Protein AF-A0A519SLS7-F1 (afdb_monomer_lite)

Secondary structure (DSSP, 8-state):
-----------HHHHHHHHHHHHHHHHHHHHHHHHHHHHHHHHH---HHHHHHHHHHHHHHHHHHHHHHHHHHHTT-------

Structure (mmCIF, N/CA/C/O backbone):
data_AF-A0A519SLS7-F1
#
_entry.id   AF-A0A519SLS7-F1
#
loop_
_atom_site.group_PDB
_atom_site.id
_atom_site.type_symbol
_atom_site.label_atom_id
_atom_site.label_alt_id
_atom_site.label_comp_id
_atom_site.label_asym_id
_atom_site.label_entity_id
_atom_site.label_seq_id
_atom_site.pdbx_PDB_ins_code
_atom_site.Cartn_x
_atom_site.Cartn_y
_atom_site.Cartn_z
_atom_site.occupancy
_atom_site.B_iso_or_equiv
_atom_site.auth_seq_id
_atom_site.auth_comp_id
_atom_site.auth_asym_id
_atom_site.auth_atom_id
_atom_site.pdbx_PDB_model_num
ATOM 1 N N . MET A 1 1 ? 49.177 18.472 -28.028 1.00 41.69 1 MET A N 1
ATOM 2 C CA . MET A 1 1 ? 48.292 18.094 -26.905 1.00 41.69 1 MET A CA 1
ATOM 3 C C . MET A 1 1 ? 46.849 18.348 -27.314 1.00 41.69 1 MET A C 1
ATOM 5 O O . MET A 1 1 ? 46.447 19.500 -27.376 1.00 41.69 1 MET A O 1
ATOM 9 N N . ARG A 1 2 ? 46.088 17.308 -27.674 1.00 43.50 2 ARG A N 1
ATOM 10 C CA . ARG A 1 2 ? 44.632 17.408 -27.855 1.00 43.50 2 ARG A CA 1
ATOM 11 C C . ARG A 1 2 ? 43.995 16.671 -26.688 1.00 43.50 2 ARG A C 1
ATOM 13 O O . ARG A 1 2 ? 44.136 15.461 -26.579 1.00 43.50 2 ARG A O 1
ATOM 20 N N . CYS A 1 3 ? 43.381 17.430 -25.790 1.00 43.44 3 CYS A N 1
ATOM 21 C CA . CYS A 1 3 ? 42.622 16.892 -24.675 1.00 43.44 3 CYS A CA 1
ATOM 22 C C . CYS A 1 3 ? 41.247 16.479 -25.221 1.00 43.44 3 CYS A C 1
ATOM 24 O O . CYS A 1 3 ? 40.404 17.331 -25.489 1.00 43.44 3 CYS A O 1
ATOM 26 N N . THR A 1 4 ? 41.049 15.190 -25.487 1.00 50.84 4 THR A N 1
ATOM 27 C CA . THR A 1 4 ? 39.734 14.629 -25.819 1.00 50.84 4 THR A CA 1
ATOM 28 C C . THR A 1 4 ? 38.951 14.429 -24.529 1.00 50.84 4 THR A C 1
ATOM 30 O O . THR A 1 4 ? 39.140 13.436 -23.828 1.00 50.84 4 THR A O 1
ATOM 33 N N . LEU A 1 5 ? 38.077 15.388 -24.223 1.00 51.81 5 LEU A N 1
ATOM 34 C CA . LEU A 1 5 ? 37.031 15.249 -23.215 1.00 51.81 5 LEU A CA 1
ATOM 35 C C . LEU A 1 5 ? 36.076 14.132 -23.684 1.00 51.81 5 LEU A C 1
ATOM 37 O O . LEU A 1 5 ? 35.265 14.344 -24.582 1.00 51.81 5 LEU A O 1
ATOM 41 N N . HIS A 1 6 ? 36.195 12.928 -23.121 1.00 48.53 6 HIS A N 1
ATOM 42 C CA . HIS A 1 6 ? 35.164 11.897 -23.251 1.00 48.53 6 HIS A CA 1
ATOM 43 C C . HIS A 1 6 ? 33.993 12.297 -22.351 1.00 48.53 6 HIS A C 1
ATOM 45 O O . HIS A 1 6 ? 33.918 11.894 -21.194 1.00 48.53 6 HIS A O 1
ATOM 51 N N . ALA A 1 7 ? 33.097 13.136 -22.868 1.00 55.53 7 ALA A N 1
ATOM 52 C CA . ALA A 1 7 ? 31.779 13.291 -22.278 1.00 55.53 7 ALA A CA 1
ATOM 53 C C . ALA A 1 7 ? 31.022 11.981 -22.528 1.00 55.53 7 ALA A C 1
ATOM 55 O O . ALA A 1 7 ? 30.575 11.713 -23.640 1.00 55.53 7 ALA A O 1
ATOM 56 N N . THR A 1 8 ? 30.940 11.127 -21.511 1.00 55.56 8 THR A N 1
ATOM 57 C CA . THR A 1 8 ? 30.118 9.917 -21.529 1.00 55.56 8 THR A CA 1
ATOM 58 C C . THR A 1 8 ? 28.659 10.363 -21.501 1.00 55.56 8 THR A C 1
ATOM 60 O O . THR A 1 8 ? 28.065 10.551 -20.444 1.00 55.56 8 THR A O 1
ATOM 63 N N . THR A 1 9 ? 28.084 10.630 -22.671 1.00 61.12 9 THR A N 1
ATOM 64 C CA . THR A 1 9 ? 26.647 10.869 -22.791 1.00 61.12 9 THR A CA 1
ATOM 65 C C . THR A 1 9 ? 25.961 9.534 -22.538 1.00 61.12 9 THR A C 1
ATOM 67 O O . THR A 1 9 ? 25.935 8.668 -23.411 1.00 61.12 9 THR A O 1
ATOM 70 N N . ILE A 1 10 ? 25.466 9.331 -21.316 1.00 64.06 10 ILE A N 1
ATOM 71 C CA . ILE A 1 10 ? 24.575 8.208 -21.025 1.00 64.06 10 ILE A CA 1
ATOM 72 C C . ILE A 1 10 ? 23.378 8.344 -21.983 1.00 64.06 10 ILE A C 1
ATOM 74 O O . ILE A 1 10 ? 22.802 9.434 -22.064 1.00 64.06 10 ILE A O 1
ATOM 78 N N . PRO A 1 11 ? 23.015 7.296 -22.744 1.00 69.56 11 PRO A N 1
ATOM 79 C CA . PRO A 1 11 ? 21.873 7.344 -23.647 1.00 69.56 11 PRO A CA 1
ATOM 80 C C . PRO A 1 11 ? 20.608 7.762 -22.891 1.00 69.56 11 PRO A C 1
ATOM 82 O O . PRO A 1 11 ? 20.320 7.228 -21.820 1.00 69.56 11 PRO A O 1
ATOM 85 N N . LEU A 1 12 ? 19.844 8.698 -23.460 1.00 65.88 12 LEU A N 1
ATOM 86 C CA . LEU A 1 12 ? 18.610 9.239 -22.874 1.00 65.88 12 LEU A CA 1
ATOM 87 C C . LEU A 1 12 ? 17.627 8.137 -22.433 1.00 65.88 12 LEU A C 1
ATOM 89 O O . LEU A 1 12 ? 16.969 8.274 -21.406 1.00 65.88 12 LEU A O 1
ATOM 93 N N . GLU A 1 13 ? 17.580 7.025 -23.169 1.00 67.56 13 GLU A N 1
ATOM 94 C CA . GLU A 1 13 ? 16.753 5.852 -22.858 1.00 67.56 13 GLU A CA 1
ATOM 95 C C . GLU A 1 13 ? 17.150 5.162 -21.545 1.00 67.56 13 GLU A C 1
ATOM 97 O O . GLU A 1 13 ? 16.279 4.755 -20.779 1.00 67.56 13 GLU A O 1
ATOM 102 N N . ILE A 1 14 ? 18.449 5.083 -21.235 1.00 69.38 14 ILE A N 1
ATOM 103 C CA . ILE A 1 14 ? 18.936 4.472 -19.990 1.00 69.38 14 ILE A CA 1
ATOM 104 C C . ILE A 1 14 ? 18.559 5.350 -18.792 1.00 69.38 14 ILE A C 1
ATOM 106 O O . ILE A 1 14 ? 18.057 4.837 -17.793 1.00 69.38 14 ILE A O 1
ATOM 110 N N . MET A 1 15 ? 18.719 6.674 -18.907 1.00 64.88 15 MET A N 1
ATOM 111 C CA . MET A 1 15 ? 18.318 7.607 -17.843 1.00 64.88 15 MET A CA 1
ATOM 112 C C . MET A 1 15 ? 16.800 7.623 -17.626 1.00 64.88 15 MET A C 1
ATOM 114 O O . MET A 1 15 ? 16.339 7.729 -16.488 1.00 64.88 15 MET A O 1
ATOM 118 N N . ALA A 1 16 ? 16.015 7.501 -18.701 1.00 69.31 16 ALA A N 1
ATOM 119 C CA . ALA A 1 16 ? 14.564 7.383 -18.610 1.00 69.31 16 ALA A CA 1
ATOM 120 C C . ALA A 1 16 ? 14.163 6.090 -17.887 1.00 69.31 16 ALA A C 1
ATOM 122 O O . ALA A 1 16 ? 13.338 6.138 -16.977 1.00 69.31 16 ALA A O 1
ATOM 123 N N . ASN A 1 17 ? 14.795 4.960 -18.216 1.00 81.44 17 ASN A N 1
ATOM 124 C CA . ASN A 1 17 ? 14.515 3.682 -17.566 1.00 81.44 17 ASN A CA 1
ATOM 125 C C . ASN A 1 17 ? 14.884 3.687 -16.072 1.00 81.44 17 ASN A C 1
ATOM 127 O O . ASN A 1 17 ? 14.117 3.205 -15.242 1.00 81.44 17 ASN A O 1
ATOM 131 N N . GLU A 1 18 ? 16.022 4.284 -15.708 1.00 83.81 18 GLU A N 1
ATOM 132 C CA . GLU A 1 18 ? 16.435 4.428 -14.306 1.00 83.81 18 GLU A CA 1
ATOM 133 C C . GLU A 1 18 ? 15.475 5.332 -13.521 1.00 83.81 18 GLU A C 1
ATOM 135 O O . GLU A 1 18 ? 15.070 5.000 -12.407 1.00 83.81 18 GLU A O 1
ATOM 140 N N . THR A 1 19 ? 15.064 6.453 -14.118 1.00 88.88 19 THR A N 1
ATOM 141 C CA . THR A 1 19 ? 14.114 7.391 -13.503 1.00 88.88 19 THR A CA 1
ATOM 142 C C . THR A 1 19 ? 12.757 6.728 -13.272 1.00 88.88 19 THR A C 1
ATOM 144 O O . THR A 1 19 ? 12.195 6.844 -12.184 1.00 88.88 19 THR A O 1
ATOM 147 N N . ILE A 1 20 ? 12.253 5.994 -14.267 1.00 87.12 20 ILE A N 1
ATOM 148 C CA . ILE A 1 20 ? 10.994 5.245 -14.170 1.00 87.12 20 ILE A CA 1
ATOM 149 C C . ILE A 1 20 ? 11.102 4.149 -13.108 1.00 87.12 20 ILE A C 1
ATOM 151 O O . ILE A 1 20 ? 10.199 4.018 -12.286 1.00 87.12 20 ILE A O 1
ATOM 155 N N . SER A 1 21 ? 12.212 3.408 -13.081 1.00 88.38 21 SER A N 1
ATOM 156 C CA . SER A 1 21 ? 12.441 2.347 -12.093 1.00 88.38 21 SER A CA 1
ATOM 157 C C . SER A 1 21 ? 12.430 2.891 -10.668 1.00 88.38 21 SER A C 1
ATOM 159 O O . SER A 1 21 ? 11.735 2.350 -9.813 1.00 88.38 21 SER A O 1
ATOM 161 N N . ARG A 1 22 ? 13.137 4.001 -10.415 1.00 90.06 22 ARG A N 1
ATOM 162 C CA . ARG A 1 22 ? 13.151 4.654 -9.097 1.00 90.06 22 ARG A CA 1
ATOM 163 C C . ARG A 1 22 ? 11.761 5.146 -8.698 1.00 90.06 22 ARG A C 1
ATOM 165 O O . ARG A 1 22 ? 11.293 4.809 -7.618 1.00 90.06 22 ARG A O 1
ATOM 172 N N . ALA A 1 23 ? 11.079 5.866 -9.588 1.00 91.94 23 ALA A N 1
ATOM 173 C CA . ALA A 1 23 ? 9.737 6.376 -9.316 1.00 91.94 23 ALA A CA 1
ATOM 174 C C . ALA A 1 23 ? 8.735 5.246 -9.026 1.00 91.94 23 ALA A C 1
ATOM 176 O O . ALA A 1 23 ? 7.912 5.364 -8.121 1.00 91.94 23 ALA A O 1
ATOM 177 N N . LEU A 1 24 ? 8.812 4.137 -9.766 1.00 92.56 24 LEU A N 1
ATOM 178 C CA . LEU A 1 24 ? 7.951 2.979 -9.547 1.00 92.56 24 LEU A CA 1
ATOM 179 C C . LEU A 1 24 ? 8.215 2.325 -8.186 1.00 92.56 24 LEU A C 1
ATOM 181 O O . LEU A 1 24 ? 7.264 2.040 -7.458 1.00 92.56 24 LEU A O 1
ATOM 185 N N . THR A 1 25 ? 9.485 2.143 -7.821 1.00 90.94 25 THR A N 1
ATOM 186 C CA . THR A 1 25 ? 9.879 1.631 -6.501 1.00 90.94 25 THR A CA 1
ATOM 187 C C . THR A 1 25 ? 9.401 2.548 -5.373 1.00 90.94 25 THR A C 1
ATOM 189 O O . THR A 1 25 ? 8.837 2.061 -4.394 1.00 90.94 25 THR A O 1
ATOM 192 N N . ASP A 1 26 ? 9.533 3.869 -5.520 1.00 94.12 26 ASP A N 1
ATOM 193 C CA . ASP A 1 26 ? 9.060 4.835 -4.520 1.00 94.12 26 ASP A CA 1
ATOM 194 C C . ASP A 1 26 ? 7.539 4.747 -4.323 1.00 94.12 26 ASP A C 1
ATOM 196 O O . ASP A 1 26 ? 7.046 4.727 -3.191 1.00 94.12 26 ASP A O 1
ATOM 200 N N . ILE A 1 27 ? 6.778 4.637 -5.417 1.00 95.38 27 ILE A N 1
ATOM 201 C CA . ILE A 1 27 ? 5.318 4.485 -5.363 1.00 95.38 27 ILE A CA 1
ATOM 202 C C . ILE A 1 27 ? 4.933 3.153 -4.707 1.00 95.38 27 ILE A C 1
ATOM 204 O O . ILE A 1 27 ? 4.005 3.125 -3.892 1.00 95.38 27 ILE A O 1
ATOM 208 N N . LEU A 1 28 ? 5.629 2.059 -5.028 1.00 95.62 28 LEU A N 1
ATOM 209 C CA . LEU A 1 28 ? 5.408 0.756 -4.396 1.00 95.62 28 LEU A CA 1
ATOM 210 C C . LEU A 1 28 ? 5.622 0.839 -2.883 1.00 95.62 28 LEU A C 1
ATOM 212 O O . LEU A 1 28 ? 4.717 0.502 -2.117 1.00 95.62 28 LEU A O 1
ATOM 216 N N . ASN A 1 29 ? 6.757 1.383 -2.450 1.00 95.19 29 ASN A N 1
ATOM 217 C CA . ASN A 1 29 ? 7.095 1.521 -1.035 1.00 95.19 29 ASN A CA 1
ATOM 218 C C . ASN A 1 29 ? 6.099 2.415 -0.283 1.00 95.19 29 ASN A C 1
ATOM 220 O O . ASN A 1 29 ? 5.674 2.083 0.829 1.00 95.19 29 ASN A O 1
ATOM 224 N N . LEU A 1 30 ? 5.653 3.512 -0.902 1.00 97.00 30 LEU A N 1
ATOM 225 C CA . LEU A 1 30 ? 4.627 4.386 -0.334 1.00 97.00 30 LEU A CA 1
ATOM 226 C C . LEU A 1 30 ? 3.296 3.650 -0.130 1.00 97.00 30 LEU A C 1
ATOM 228 O O . LEU A 1 30 ? 2.655 3.796 0.916 1.00 97.00 30 LEU A O 1
ATOM 232 N N . ASN A 1 31 ? 2.872 2.834 -1.097 1.00 97.88 31 ASN A N 1
ATOM 233 C CA . ASN A 1 31 ? 1.623 2.086 -0.977 1.00 97.88 31 ASN A CA 1
ATOM 234 C C . ASN A 1 31 ? 1.737 0.947 0.041 1.00 97.88 31 ASN A C 1
ATOM 236 O O . ASN A 1 31 ? 0.824 0.790 0.848 1.00 97.88 31 ASN A O 1
ATOM 240 N N . ARG A 1 32 ? 2.858 0.218 0.087 1.00 97.31 32 ARG A N 1
ATOM 241 C CA . ARG A 1 32 ? 3.113 -0.810 1.113 1.00 97.31 32 ARG A CA 1
ATOM 242 C C . ARG A 1 32 ? 3.130 -0.217 2.523 1.00 97.31 32 ARG A C 1
ATOM 244 O O . ARG A 1 32 ? 2.510 -0.765 3.432 1.00 97.31 32 ARG A O 1
ATOM 251 N N . THR A 1 33 ? 3.745 0.953 2.691 1.00 98.06 33 THR A N 1
ATOM 252 C CA . THR A 1 33 ? 3.701 1.707 3.955 1.00 98.06 33 THR A CA 1
ATOM 253 C C . THR A 1 33 ? 2.269 2.111 4.305 1.00 98.06 33 THR A C 1
ATOM 255 O O . THR A 1 33 ? 1.837 1.950 5.443 1.00 98.06 33 THR A O 1
ATOM 258 N N . SER A 1 34 ? 1.493 2.565 3.318 1.00 97.88 34 SER A N 1
ATOM 259 C CA . SER A 1 34 ? 0.086 2.929 3.516 1.00 97.88 34 SER A CA 1
ATOM 260 C C . SER A 1 34 ? -0.787 1.732 3.914 1.00 97.88 34 SER A C 1
ATOM 262 O O . SER A 1 34 ? -1.676 1.893 4.745 1.00 97.88 34 SER A O 1
ATOM 264 N N . VAL A 1 35 ? -0.539 0.530 3.370 1.00 98.56 35 VAL A N 1
ATOM 265 C CA . VAL A 1 35 ? -1.235 -0.709 3.776 1.00 98.56 35 VAL A CA 1
ATOM 266 C C . VAL A 1 35 ? -1.091 -0.929 5.280 1.00 98.56 35 VAL A C 1
ATOM 268 O O . VAL A 1 35 ? -2.112 -1.112 5.950 1.00 98.56 35 VAL A O 1
ATOM 271 N N . LYS A 1 36 ? 0.147 -0.861 5.793 1.00 98.12 36 LYS A N 1
ATOM 272 C CA . LYS A 1 36 ? 0.456 -1.019 7.223 1.00 98.12 36 LYS A CA 1
ATOM 273 C C . LYS A 1 36 ? -0.155 0.110 8.052 1.00 98.12 36 LYS A C 1
ATOM 275 O O . LYS 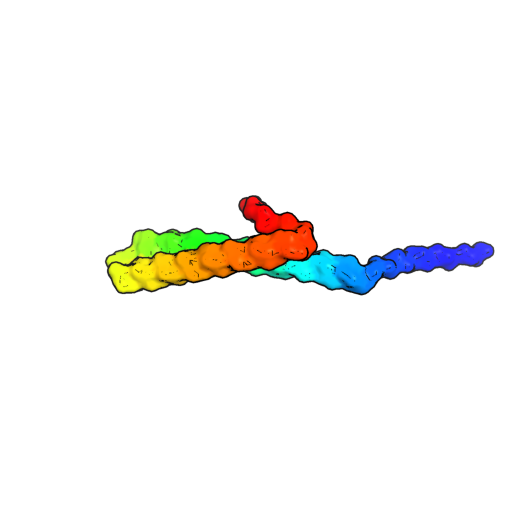A 1 36 ? -0.891 -0.163 8.990 1.00 98.12 36 LYS A O 1
ATOM 280 N N . GLY A 1 37 ? 0.031 1.366 7.643 1.00 98.38 37 GLY A N 1
ATOM 281 C CA . GLY A 1 37 ? -0.509 2.519 8.372 1.00 98.38 37 GLY A CA 1
ATOM 282 C C . GLY A 1 37 ? -2.038 2.503 8.498 1.00 98.38 37 GLY A C 1
ATOM 283 O O . GLY A 1 37 ? -2.575 2.853 9.546 1.00 98.38 37 GLY A O 1
ATOM 284 N N . TYR A 1 38 ? -2.762 2.046 7.468 1.00 98.69 38 TYR A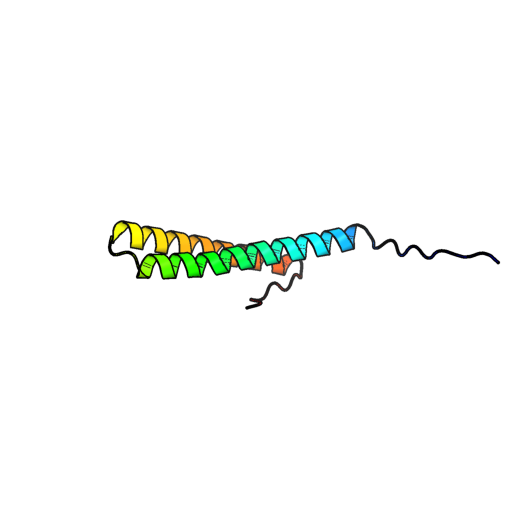 N 1
ATOM 285 C CA . TYR A 1 38 ? -4.213 1.863 7.565 1.00 98.69 38 TYR A CA 1
ATOM 286 C C . TYR A 1 38 ? -4.612 0.688 8.467 1.00 98.69 38 TYR A C 1
ATOM 288 O O . TYR A 1 38 ? -5.640 0.783 9.135 1.00 98.69 38 TYR A O 1
ATOM 296 N N . GLN A 1 39 ? -3.832 -0.399 8.507 1.00 98.50 39 GLN A N 1
ATOM 297 C CA . GLN A 1 39 ? -4.065 -1.517 9.433 1.00 98.50 39 GLN A CA 1
ATOM 298 C C . GLN A 1 39 ? -3.868 -1.073 10.883 1.00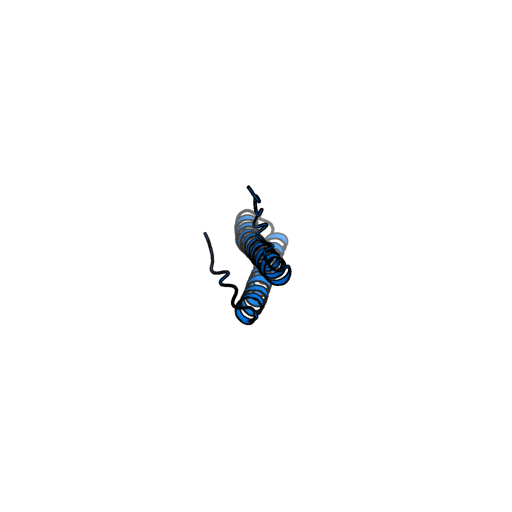 98.50 39 GLN A C 1
ATOM 300 O O . GLN A 1 39 ? -4.780 -1.234 11.688 1.00 98.50 39 GLN A O 1
ATOM 305 N N . GLU A 1 40 ? -2.742 -0.427 11.181 1.00 98.50 40 GLU A N 1
ATOM 306 C CA . GLU A 1 40 ? -2.420 0.105 12.510 1.00 98.50 40 GLU A CA 1
ATOM 307 C C . GLU A 1 40 ? -3.474 1.124 12.970 1.00 98.50 40 GLU A C 1
ATOM 309 O O . GLU A 1 40 ? -4.018 1.026 14.069 1.00 98.50 40 GLU A O 1
ATOM 314 N N . ALA A 1 41 ? -3.865 2.062 12.100 1.00 98.25 41 ALA A N 1
ATOM 315 C CA . ALA A 1 41 ? -4.931 3.009 12.417 1.00 98.25 41 ALA A CA 1
ATOM 316 C C . ALA A 1 41 ? -6.277 2.308 12.670 1.00 98.25 41 ALA A C 1
ATOM 318 O O . ALA A 1 41 ? -7.043 2.736 13.533 1.00 98.25 41 ALA A O 1
ATOM 319 N N . ALA A 1 42 ? -6.592 1.241 11.927 1.00 98.31 42 ALA A N 1
ATOM 320 C CA . ALA A 1 42 ? -7.816 0.480 12.145 1.00 98.31 42 ALA A CA 1
ATOM 321 C C . ALA A 1 42 ? -7.816 -0.185 13.527 1.00 98.31 42 ALA A C 1
ATOM 323 O O . ALA A 1 42 ? -8.861 -0.204 14.174 1.00 98.31 42 ALA A O 1
ATOM 324 N N . GLU A 1 43 ? -6.676 -0.699 13.992 1.00 97.69 43 GLU A N 1
ATOM 325 C CA . GLU A 1 43 ? -6.533 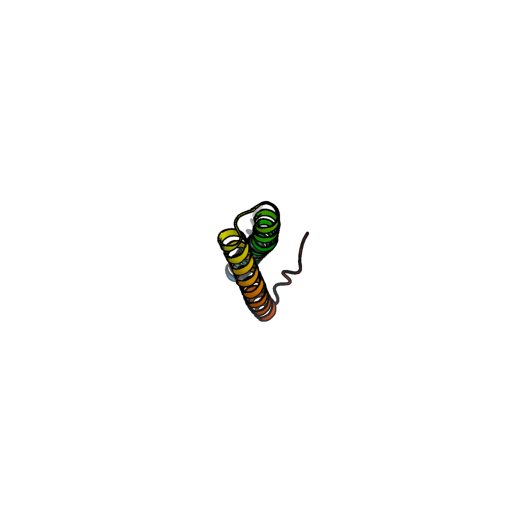-1.337 15.306 1.00 97.69 43 GLU A CA 1
ATOM 326 C C . GLU A 1 43 ? -6.797 -0.364 16.465 1.00 97.69 43 GLU A C 1
ATOM 328 O O . GLU A 1 43 ? -7.520 -0.718 17.401 1.00 97.69 43 GLU A O 1
ATOM 333 N N . GLU A 1 44 ? -6.317 0.876 16.352 1.00 97.62 44 GLU A N 1
ATOM 334 C CA . GLU A 1 44 ? -6.436 1.919 17.384 1.00 97.62 44 GLU A CA 1
ATOM 335 C C . GLU A 1 44 ? -7.833 2.564 17.468 1.00 97.62 44 GLU A C 1
ATOM 337 O O . GLU A 1 44 ? -8.227 3.132 18.495 1.00 97.62 44 GLU A O 1
ATOM 342 N N . VAL A 1 45 ? -8.630 2.486 16.399 1.00 97.81 45 VAL A N 1
ATOM 343 C CA . VAL A 1 45 ? -9.952 3.121 16.358 1.00 97.81 45 VAL A CA 1
ATOM 344 C C . VAL A 1 45 ? -11.031 2.233 16.993 1.00 97.81 45 VAL A C 1
ATOM 346 O O . VAL A 1 45 ? -11.227 1.066 16.645 1.00 97.81 45 VAL A O 1
ATOM 349 N N . LYS A 1 46 ? -11.798 2.827 17.918 1.00 96.69 46 LYS A N 1
ATOM 350 C CA . LYS A 1 46 ? -12.925 2.174 18.615 1.00 96.69 46 LYS A CA 1
ATOM 351 C C . LYS A 1 46 ? -14.211 2.128 17.790 1.00 96.69 46 LYS A C 1
ATOM 353 O O . LYS A 1 46 ? -15.017 1.220 17.974 1.00 96.69 46 LYS A O 1
ATOM 358 N N . ASP A 1 47 ? -14.418 3.113 16.919 1.00 98.00 47 ASP A N 1
ATOM 359 C CA . ASP A 1 47 ? -15.601 3.188 16.064 1.00 98.00 47 ASP A CA 1
ATOM 360 C C . ASP A 1 47 ? -15.557 2.115 14.965 1.00 98.00 47 ASP A C 1
ATOM 362 O O . ASP A 1 47 ? -14.623 2.056 14.162 1.00 98.00 47 ASP A O 1
ATOM 366 N N . ALA A 1 48 ? -16.583 1.264 14.924 1.00 97.88 48 ALA A N 1
ATOM 367 C CA . ALA A 1 48 ? -16.620 0.109 14.032 1.00 97.88 48 ALA A CA 1
ATOM 368 C C . ALA A 1 48 ? -16.702 0.506 12.550 1.00 97.88 48 ALA A C 1
ATOM 370 O O . ALA A 1 48 ? -16.085 -0.146 11.706 1.00 97.88 48 ALA A O 1
ATOM 371 N N . ALA A 1 49 ? -17.427 1.582 12.227 1.00 98.25 49 ALA A N 1
ATOM 372 C CA . ALA A 1 49 ? -17.557 2.055 10.851 1.00 98.25 49 ALA A CA 1
ATOM 373 C C . ALA A 1 49 ? -16.218 2.591 10.324 1.00 98.25 49 ALA A C 1
ATOM 375 O O . ALA A 1 49 ? -15.782 2.233 9.228 1.00 98.25 49 ALA A O 1
ATOM 376 N N . THR A 1 50 ? -15.521 3.382 11.138 1.00 98.31 50 THR A N 1
ATOM 377 C CA . THR A 1 50 ? -14.197 3.920 10.814 1.00 98.31 50 THR A CA 1
ATOM 378 C C . THR A 1 50 ? -13.162 2.804 10.694 1.00 98.31 50 THR A C 1
ATOM 380 O O . THR A 1 50 ? -12.423 2.776 9.710 1.00 98.31 50 THR A O 1
ATOM 383 N N . LYS A 1 51 ? -13.159 1.831 11.618 1.00 98.69 51 LYS A N 1
ATOM 384 C CA . LYS A 1 51 ? -12.319 0.625 11.521 1.00 98.69 51 LYS A CA 1
ATOM 385 C C . LYS A 1 51 ? -12.544 -0.100 10.191 1.00 98.69 51 LYS A C 1
ATOM 387 O O . LYS A 1 51 ? -11.583 -0.353 9.470 1.00 98.69 51 LYS A O 1
ATOM 392 N N . SER A 1 52 ? -13.803 -0.352 9.821 1.00 98.56 52 SER A N 1
ATOM 393 C CA . SER A 1 52 ? -14.142 -0.998 8.547 1.00 98.56 52 SER A CA 1
ATOM 394 C C . SER A 1 52 ? -13.624 -0.214 7.340 1.00 98.56 52 SER A C 1
ATOM 396 O O . SER A 1 52 ? -13.128 -0.818 6.390 1.00 98.56 52 SER A O 1
ATOM 398 N N . LYS A 1 53 ? -13.715 1.122 7.362 1.00 98.75 53 LYS A N 1
ATOM 399 C CA . LYS A 1 53 ? -13.253 1.958 6.247 1.00 98.75 53 LYS A CA 1
ATOM 400 C C . LYS A 1 53 ? -11.731 1.968 6.114 1.00 98.75 53 LYS A C 1
ATOM 402 O O . LYS A 1 53 ? -11.216 1.902 5.001 1.00 98.75 53 LYS A O 1
ATOM 407 N N . LEU A 1 54 ? -11.011 2.008 7.233 1.00 98.81 54 LEU A N 1
ATOM 408 C CA . LEU A 1 54 ? -9.550 1.910 7.246 1.00 98.81 54 LEU A CA 1
ATOM 409 C C . LEU A 1 54 ? -9.084 0.542 6.725 1.00 98.81 54 LEU A C 1
ATOM 411 O O . LEU A 1 54 ? -8.188 0.483 5.883 1.00 98.81 54 LEU A O 1
ATOM 415 N N . SER A 1 55 ? -9.750 -0.547 7.125 1.00 98.50 55 SER A N 1
ATOM 416 C CA . SER A 1 55 ? -9.483 -1.879 6.568 1.00 98.50 55 SER A CA 1
ATOM 417 C C . SER A 1 55 ? -9.734 -1.945 5.056 1.00 98.50 55 SER A C 1
ATOM 419 O O . SER A 1 55 ? -8.914 -2.505 4.331 1.00 98.50 55 SER A O 1
ATOM 421 N N . GLU A 1 56 ? -10.813 -1.332 4.559 1.00 98.62 56 GLU A N 1
ATOM 422 C CA . GLU A 1 56 ? -11.096 -1.242 3.119 1.00 98.62 56 GLU A CA 1
ATOM 423 C C . GLU A 1 56 ? -9.984 -0.489 2.368 1.00 98.62 56 GLU A C 1
ATOM 425 O O . GLU A 1 56 ? -9.505 -0.958 1.337 1.00 98.62 56 GLU A O 1
ATOM 430 N N . PHE A 1 57 ? -9.513 0.649 2.892 1.00 98.69 57 PHE A N 1
ATOM 431 C CA . PHE A 1 57 ? -8.412 1.395 2.274 1.00 98.69 57 PHE A CA 1
ATOM 432 C C . PHE A 1 57 ? -7.094 0.619 2.274 1.00 98.69 57 PHE A C 1
ATOM 434 O O . PHE A 1 57 ? -6.371 0.655 1.277 1.00 98.69 57 PHE A O 1
ATOM 441 N N . SER A 1 58 ? -6.800 -0.125 3.342 1.00 98.69 58 SER A N 1
ATOM 442 C CA . SER A 1 58 ? -5.651 -1.033 3.371 1.00 98.69 58 SER A CA 1
ATOM 443 C C . SER A 1 58 ? -5.737 -2.075 2.248 1.00 98.69 58 SER A C 1
ATOM 445 O O . SER A 1 58 ? -4.785 -2.241 1.485 1.00 98.69 58 SER A O 1
ATOM 447 N N . GLN A 1 59 ? -6.901 -2.709 2.068 1.00 98.69 59 GLN A N 1
ATOM 448 C CA . GLN A 1 59 ? -7.122 -3.692 1.002 1.00 98.69 59 GLN A CA 1
ATOM 449 C C . GLN A 1 59 ? -6.990 -3.081 -0.399 1.00 98.69 59 GLN A C 1
ATOM 451 O O . GLN A 1 59 ? -6.352 -3.676 -1.266 1.00 98.69 59 GLN A O 1
ATOM 456 N N . GLN A 1 60 ? -7.527 -1.876 -0.620 1.00 98.50 60 GLN A N 1
ATOM 457 C CA . GLN A 1 60 ? -7.369 -1.161 -1.891 1.00 98.50 60 GLN A CA 1
ATOM 458 C C . GLN A 1 60 ? -5.893 -0.873 -2.203 1.00 98.50 60 GLN A C 1
ATOM 460 O O . GLN A 1 60 ? -5.455 -1.055 -3.339 1.00 98.50 60 GLN A O 1
ATOM 465 N N . ARG A 1 61 ? -5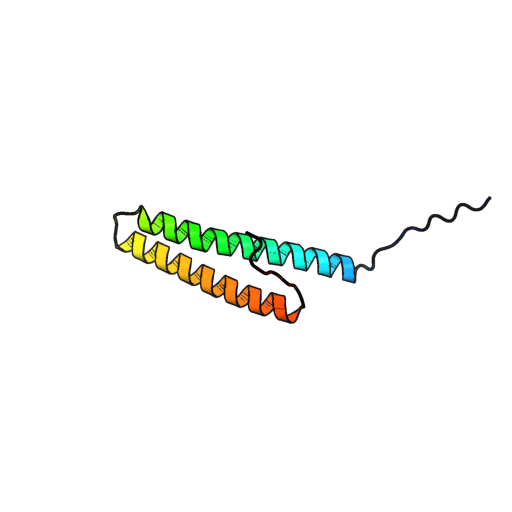.106 -0.459 -1.200 1.00 98.12 61 ARG A N 1
ATOM 466 C CA . ARG A 1 61 ? -3.663 -0.223 -1.367 1.00 98.12 61 ARG A CA 1
ATOM 467 C C . ARG A 1 61 ? -2.902 -1.516 -1.641 1.00 98.12 61 ARG A C 1
ATOM 469 O O . ARG A 1 61 ? -2.039 -1.513 -2.509 1.00 98.12 61 ARG A O 1
ATOM 476 N N . ALA A 1 62 ? -3.251 -2.614 -0.973 1.00 98.25 62 ALA A N 1
ATOM 477 C CA . ALA A 1 62 ? -2.634 -3.917 -1.213 1.00 98.25 62 ALA A CA 1
ATOM 478 C C . ALA A 1 62 ? -2.909 -4.431 -2.637 1.00 98.25 62 ALA A C 1
ATOM 480 O O . ALA A 1 62 ? -1.994 -4.911 -3.302 1.00 98.25 62 ALA A O 1
ATOM 481 N N . GLY A 1 63 ? -4.141 -4.266 -3.134 1.00 97.88 63 GLY A N 1
ATOM 482 C CA . GLY A 1 63 ? -4.478 -4.569 -4.528 1.00 97.88 63 GLY A CA 1
ATOM 483 C C . GLY A 1 63 ? -3.641 -3.747 -5.509 1.00 97.88 63 GLY A C 1
ATOM 484 O O . GLY A 1 63 ? -3.014 -4.304 -6.405 1.00 97.88 63 GLY A O 1
ATOM 485 N N . PHE A 1 64 ? -3.529 -2.438 -5.269 1.00 97.38 64 PHE A N 1
ATOM 486 C CA . PHE A 1 64 ? -2.740 -1.562 -6.132 1.00 97.38 64 PHE A CA 1
ATOM 487 C C . PHE A 1 64 ? -1.234 -1.878 -6.113 1.00 97.38 64 PHE A C 1
ATOM 489 O O . PHE A 1 64 ? -0.582 -1.788 -7.149 1.00 97.38 64 PHE A O 1
ATOM 496 N N . VAL A 1 65 ? -0.674 -2.301 -4.972 1.00 97.12 65 VAL A N 1
ATOM 497 C CA . VAL A 1 65 ? 0.705 -2.826 -4.909 1.00 97.12 65 VAL A CA 1
ATOM 498 C C . VAL A 1 65 ? 0.863 -4.022 -5.845 1.00 97.12 65 VAL A C 1
ATOM 500 O O . VAL A 1 65 ? 1.807 -4.050 -6.628 1.00 97.12 65 VAL A O 1
ATOM 503 N N . SER A 1 66 ? -0.080 -4.969 -5.821 1.00 96.25 66 SER A N 1
ATOM 504 C CA . SER A 1 66 ? -0.033 -6.144 -6.697 1.00 96.25 66 SER A CA 1
ATOM 505 C C . SER A 1 66 ? -0.060 -5.765 -8.183 1.00 96.25 66 SER A C 1
ATOM 507 O O . SER A 1 66 ? 0.721 -6.305 -8.974 1.00 96.25 66 SER A O 1
ATOM 509 N N . ASP A 1 67 ? -0.890 -4.787 -8.555 1.00 95.56 67 ASP A N 1
ATOM 510 C CA . ASP A 1 67 ? -0.957 -4.265 -9.923 1.00 95.56 67 ASP A CA 1
ATOM 511 C C . ASP A 1 67 ? 0.371 -3.616 -10.346 1.00 95.56 67 ASP A C 1
ATOM 513 O O . ASP A 1 67 ? 0.888 -3.891 -11.433 1.00 95.56 67 ASP A O 1
ATOM 517 N N . LEU A 1 68 ? 0.965 -2.794 -9.475 1.00 93.88 68 LEU A N 1
ATOM 518 C CA . LEU A 1 68 ? 2.246 -2.130 -9.727 1.00 93.88 68 LEU A CA 1
ATOM 519 C C . LEU A 1 68 ? 3.414 -3.119 -9.812 1.00 93.88 68 LEU A C 1
ATOM 521 O O . L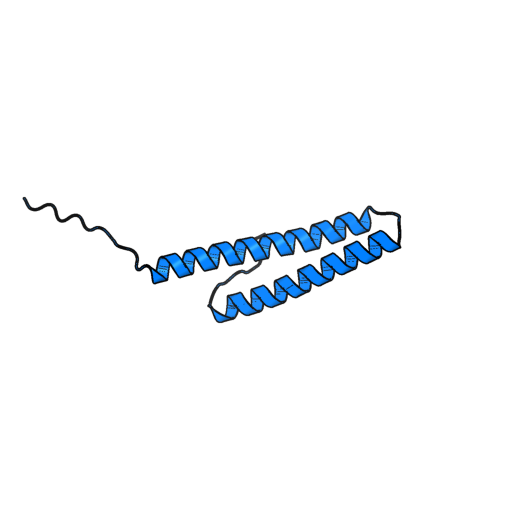EU A 1 68 ? 4.288 -2.953 -10.658 1.00 93.88 68 LEU A O 1
ATOM 525 N N . GLU A 1 69 ? 3.426 -4.175 -9.000 1.00 93.44 69 GLU A N 1
ATOM 526 C CA . GLU A 1 69 ? 4.397 -5.271 -9.110 1.00 93.44 69 GLU A CA 1
ATOM 527 C C . GLU A 1 69 ? 4.208 -6.061 -10.412 1.00 93.44 69 GLU A C 1
ATOM 529 O O . GLU A 1 69 ? 5.171 -6.532 -11.024 1.00 93.44 69 GLU A O 1
ATOM 534 N N . GLY A 1 70 ? 2.960 -6.233 -10.858 1.00 92.62 70 GLY A N 1
ATOM 535 C CA . GLY A 1 70 ? 2.637 -6.783 -12.174 1.00 92.62 70 GLY A CA 1
ATOM 536 C C . GLY A 1 70 ? 3.164 -5.907 -13.313 1.00 92.62 70 GLY A C 1
ATOM 537 O O . GLY A 1 70 ? 3.710 -6.427 -14.287 1.00 92.62 70 GLY A O 1
ATOM 538 N N . PHE A 1 71 ? 3.056 -4.585 -13.181 1.00 90.12 71 PHE A N 1
ATOM 539 C CA . PHE A 1 71 ? 3.630 -3.627 -14.123 1.00 90.12 71 PHE A CA 1
ATOM 540 C C . PHE A 1 71 ? 5.165 -3.671 -14.103 1.00 90.12 71 PHE A C 1
ATOM 542 O O . PHE A 1 71 ? 5.770 -3.873 -15.149 1.00 90.12 71 PHE A O 1
ATOM 549 N N . ALA A 1 72 ? 5.804 -3.591 -12.933 1.00 88.69 72 ALA A N 1
ATOM 550 C CA . ALA A 1 72 ? 7.263 -3.617 -12.776 1.00 88.69 72 ALA A CA 1
ATOM 551 C C . ALA A 1 72 ? 7.907 -4.828 -13.472 1.00 88.69 72 ALA A C 1
ATOM 553 O O . ALA A 1 72 ? 8.855 -4.684 -14.249 1.00 88.69 72 ALA A O 1
ATOM 554 N N . ARG A 1 73 ? 7.321 -6.017 -13.275 1.00 88.19 73 ARG A N 1
ATOM 555 C CA . ARG A 1 73 ? 7.784 -7.267 -13.893 1.00 88.19 73 ARG A CA 1
ATOM 556 C C . ARG A 1 73 ? 7.759 -7.235 -15.421 1.00 88.19 73 ARG A C 1
ATOM 558 O O . ARG A 1 73 ? 8.663 -7.793 -16.037 1.00 88.19 73 ARG A O 1
ATOM 565 N N . GLN A 1 74 ? 6.782 -6.566 -16.038 1.00 85.56 74 GLN A N 1
ATOM 566 C CA . GLN A 1 74 ? 6.705 -6.440 -17.504 1.00 85.56 74 GLN A CA 1
ATOM 567 C C . GLN A 1 74 ? 7.877 -5.646 -18.094 1.00 85.56 74 GLN A C 1
ATOM 569 O O . GLN A 1 74 ? 8.229 -5.856 -19.252 1.00 85.56 74 GLN A O 1
ATOM 574 N N . TYR A 1 75 ? 8.506 -4.780 -17.297 1.00 80.56 75 TYR A N 1
ATOM 575 C CA . TYR A 1 75 ? 9.654 -3.965 -17.701 1.00 80.56 75 TYR A CA 1
ATOM 576 C C . TYR A 1 75 ? 10.983 -4.476 -17.127 1.00 80.56 75 TYR A C 1
ATOM 578 O O . TYR A 1 75 ? 12.004 -3.803 -17.248 1.00 80.56 75 TYR A O 1
ATOM 586 N N . GLY A 1 76 ? 10.993 -5.665 -16.509 1.00 81.56 76 GLY A N 1
ATOM 587 C CA . GLY A 1 76 ? 12.192 -6.241 -15.894 1.00 81.56 76 GLY A CA 1
ATOM 588 C C . GLY A 1 76 ? 12.695 -5.469 -14.670 1.00 81.56 76 GLY A C 1
ATOM 589 O O . GLY A 1 76 ? 13.865 -5.589 -14.316 1.00 81.56 76 GLY A O 1
ATOM 590 N N . ILE A 1 77 ? 11.832 -4.669 -14.038 1.00 82.00 77 ILE A N 1
ATOM 591 C CA . ILE A 1 77 ? 12.152 -3.920 -12.824 1.00 82.00 77 ILE A CA 1
ATOM 592 C C . ILE A 1 77 ? 11.895 -4.845 -11.637 1.00 82.00 77 ILE A C 1
ATOM 594 O O . ILE A 1 77 ? 10.749 -5.211 -11.361 1.00 82.00 77 ILE A O 1
ATOM 598 N N . ASP A 1 78 ? 12.960 -5.225 -10.934 1.00 73.38 78 ASP A N 1
ATOM 599 C CA . ASP A 1 78 ? 12.837 -5.959 -9.680 1.00 73.38 78 ASP A CA 1
ATOM 600 C C . ASP A 1 78 ? 12.549 -4.971 -8.546 1.00 73.38 78 ASP A C 1
ATOM 602 O O . ASP A 1 78 ? 13.445 -4.338 -7.991 1.00 73.38 78 ASP A O 1
ATOM 606 N N . ALA A 1 79 ? 11.262 -4.791 -8.264 1.00 65.81 79 ALA A N 1
ATOM 607 C CA . ALA A 1 79 ? 10.774 -3.966 -7.168 1.00 65.81 79 ALA A CA 1
ATOM 608 C C . ALA A 1 79 ? 10.316 -4.836 -5.988 1.00 65.81 79 ALA A C 1
ATOM 610 O O . ALA A 1 79 ? 9.265 -4.588 -5.382 1.00 65.81 79 ALA A O 1
ATOM 611 N N . ALA A 1 80 ? 11.082 -5.894 -5.692 1.00 61.75 80 ALA A N 1
ATOM 612 C CA . ALA A 1 80 ? 10.923 -6.679 -4.475 1.00 61.75 80 ALA A CA 1
ATOM 613 C C . ALA A 1 80 ? 10.889 -5.771 -3.237 1.00 61.75 80 ALA A C 1
ATOM 615 O O . ALA A 1 80 ? 11.370 -4.639 -3.254 1.00 61.75 80 ALA A O 1
ATOM 616 N N . ASP A 1 81 ? 10.261 -6.260 -2.173 1.00 56.81 81 ASP A N 1
ATOM 617 C CA . ASP A 1 81 ? 10.060 -5.507 -0.941 1.00 56.81 81 ASP A CA 1
ATOM 618 C C . ASP A 1 81 ? 11.399 -5.171 -0.267 1.00 56.81 81 ASP A C 1
ATOM 620 O O . ASP A 1 81 ? 11.941 -5.949 0.521 1.00 56.81 81 ASP A O 1
ATOM 624 N N . THR A 1 82 ? 11.973 -4.020 -0.621 1.00 51.44 82 THR A N 1
ATOM 625 C CA . THR A 1 82 ? 13.146 -3.459 0.046 1.00 51.44 82 THR A CA 1
ATOM 626 C C . THR A 1 82 ? 12.663 -2.852 1.360 1.00 51.44 82 THR A C 1
ATOM 628 O O . THR A 1 82 ? 12.322 -1.672 1.419 1.00 51.44 82 THR A O 1
ATOM 631 N N . ASN A 1 83 ? 12.540 -3.714 2.375 1.00 39.06 83 ASN A N 1
ATOM 632 C CA . ASN A 1 83 ? 12.252 -3.328 3.762 1.00 39.06 83 ASN A CA 1
ATOM 633 C C . ASN A 1 83 ? 13.222 -2.258 4.272 1.00 39.06 83 ASN A C 1
ATOM 635 O O . ASN A 1 83 ? 14.441 -2.397 4.013 1.00 39.06 83 ASN A O 1
#

Sequence (83 aa):
MRCTLHATTIPLEIMANETISRALTDILNLNRTSVKGYQEAAEEVKDAATKSKLSEFSQQRAGFVSDLEGFARQYGIDAADTN

pLDDT: mean 84.91, std 17.67, range [39.06, 98.81]

Radius of gyration: 20.18 Å; chains: 1; bounding box: 66×25×46 Å

Foldseek 3Di:
DDDPDPPPPDPPVVVVLVVVLVVLLVLLQVLQVLLVVLQVVLVPDPDPVSSVVSNVSSVVSVVVSVVSCVVCVVSVRPSPPPD

=== Feature glossary ===
Reading guide. The protein is described through the following features:

Foldseek 3Di. A 3Di character summarizes, for each residue, the relative orientation of the Cα frame of its nearest spatial neighbor. Because it encodes fold topology rather than chemistry, 3Di alignments detect remote structural similarity that sequence alignment misses.

Contact-map, Ramachandran, and PAE plots. Plot images: a contact map (which residues are close in 3D, as an N×N binary image), a Ramachandran scatter (backbone torsion angles, revealing secondary-structure composition at a glance), and — for AlphaFold structures — a PAE heatmap (pairwise prediction confidence).

Radius of gyration, Cα contacts, bounding box. Radius of gyration (Rg) is the root-mean-square distance of Cα atoms from their centroid — a single number for overall size and compactness. A globular domain of N residues has Rg ≈ 2.2·N^0.38 Å; an extended or disordered chain has a much larger Rg. The Cα contact count is the number of residue pairs whose Cα atoms are within 8 Å and are more than four positions apart in sequence — a standard proxy for tertiary packing density. The bounding box is the smallest axis-aligned box enclosing all Cα atoms.

Secondary structure (8-state, DSSP). Eight-state secondary structure (DSSP): H is the canonical α-helix, G the tighter 3₁₀-helix, I the wider π-helix; E/B are β-structure, T and S are turns and bends, and '-' is everything else. DSSP derives these from the pattern of main-chain N–H···O=C hydrogen bonds, not from the sequence.

B-factor. B-factor (Debye–Waller factor) reflects atomic displacement in the crystal lattice. It is an experimental observable (units Å²), not a prediction; low values mean the atom is pinned down, high values mean it moves or is heterogeneous across the crystal.

pLDDT. pLDDT is the predicted lDDT-Cα score: AlphaFold's confidence that the local environment of each residue (all inter-atomic distances within 15 Å) is correctly placed. It is a per-residue number between 0 and 100, with higher meaning more reliable.

Nearest PDB structures. Nearest PDB neighbors are the top structural matches found by Foldseek when searching this structure against the entire Protein Data Bank. Each hit reports a TM-score (0 to 1; >0.5 almost always implies the same fold) and an E-value. These are *structural* homologs — they may share no detectable sequence similarity.

Solvent-accessible surface area. Accessible surface area quantifies burial. A residue with SASA near zero is packed into the hydrophobic core; one with SASA >100 Å² sits on the surface. Computed here via the Shrake–Rupley numerical algorithm with a 1.4 Å probe.

Rendered structure images. Structure images are PyMOL renders from six orthogonal camera directions. Cartoon representation draws helices as coils and strands as arrows; sticks shows the backbone as bonds; surface shows the solvent-excluded envelope. Rainbow coloring maps sequence position to hue (blue→red, N→C); chain coloring assigns a distinct color per polypeptide.

Backbone torsions (φ/ψ). φ (phi) and ψ (psi) are the two rotatable backbone dihedrals per residue: φ is the C(i-1)–N–Cα–C torsion, ψ is the N–Cα–C–N(i+1) torsion, both in degrees on (−180°, 180°]. α-helical residues cluster near (−60°, −45°); β-strand residues near (−120°, +130°). A Ramachandran plot is simply a scatter of (φ, ψ) for every residue.

Predicted aligned error. Predicted Aligned Error (PAE) is an AlphaFold confidence matrix: entry (i, j) is the expected error in the position of residue j, in ångströms, when the prediction is superimposed on the true structure at residue i. Low PAE within a block of residues means that block is internally rigid and well-predicted; high PAE between two blocks means their relative placement is uncertain even if each block individually is confident.

mmCIF coordinates. Structure coordinates are given as an mmCIF _atom_site loop: one row per atom with element, residue name, chain id, sequence number, and x/y/z position in Å. Only the four main-chain atoms per residue are included here; side chains are omitted to keep the record compact.

InterPro / GO / CATH / organism. Database cross-references. InterPro integrates a dozen domain/family signature databases into unified entries with residue-range hits. GO terms attach function/process/location labels with evidence codes. CATH codes position the fold in a four-level structural taxonomy. Organism is the NCBI-taxonomy species name.

Secondary structure (3-state, P-SEA). SS3 is a coarse helix/strand/coil call (letters a/b/c) made by the P-SEA algorithm from inter-Cα distances and dihedrals. It is less detailed than DSSP but needs only Cα positions.

Sequence. Sequence gives the chain of amino acids in standard one-letter code (A=alanine, C=cysteine, …, Y=tyrosine), read N→C. It is the only feature that is directly encoded by the gene; all structural features are derived from the folded form of this sequence.